Protein AF-A0A832AGX4-F1 (afdb_monomer_lite)

Secondary structure (DSSP, 8-state):
-HHHHHHHHHHHTT-EEE-TTT--EEEGGGG---SSSPPPP-HHHHHHHHHHHHHHHHHHHHHHHHHHHHHHHHHHHHHHHHHHHHH-SSSGGGT--GGGHHHH--

Radius of gyration: 31.15 Å; chains: 1; bounding box: 48×28×89 Å

Sequence (106 aa):
MKSEILKFFNLQRQIFGICPHCNDFFRLSDCNIYLKRKPVPDWLDKIGKEMERLTKLEEKLEQKKEELQERARDKGRKHAQRIIKRIDPVFAPRKLNADDAKVIFH

Foldseek 3Di:
DVVVVVVVLVVQQVDWDQDPPPRDIDGSLVVVPDDPDNDDDDPVNVVVVVVVVVVVVVVVVVVVVVVVVVVVVVVVVVVVLVVCLVPPPPANVVVHDPVCVVVVPD

pLDDT: mean 82.72, std 11.87, range [49.66, 97.88]

Structure (mmCIF, N/CA/C/O backbone):
data_AF-A0A832AGX4-F1
#
_entry.id   AF-A0A832AGX4-F1
#
loop_
_atom_site.group_PDB
_atom_site.id
_atom_site.type_symbol
_atom_site.label_atom_id
_atom_site.label_alt_id
_atom_site.label_comp_id
_atom_site.label_asym_id
_atom_site.label_entity_id
_atom_site.label_seq_id
_atom_site.pdbx_PDB_ins_code
_atom_site.Cartn_x
_atom_site.Cartn_y
_atom_site.Cartn_z
_atom_site.occupancy
_atom_site.B_iso_or_equiv
_atom_site.auth_seq_id
_atom_site.auth_comp_id
_atom_site.auth_asym_id
_atom_site.auth_atom_id
_atom_site.pdbx_PDB_model_num
ATOM 1 N N . MET A 1 1 ? 21.629 3.594 -43.882 1.00 49.66 1 MET A N 1
ATOM 2 C CA . MET A 1 1 ? 20.511 4.499 -43.520 1.00 49.66 1 MET A CA 1
ATOM 3 C C . MET A 1 1 ? 19.574 3.949 -42.438 1.00 49.66 1 MET A C 1
ATOM 5 O O . MET A 1 1 ? 19.760 4.331 -41.292 1.00 49.66 1 MET A O 1
ATOM 9 N N . LYS A 1 2 ? 18.599 3.051 -42.701 1.00 54.09 2 LYS A N 1
ATOM 10 C CA . LYS A 1 2 ? 17.678 2.560 -41.633 1.00 54.09 2 LYS A CA 1
ATOM 11 C C . LYS A 1 2 ? 18.397 1.858 -40.466 1.00 54.09 2 LYS A C 1
ATOM 13 O O . LYS A 1 2 ? 18.003 2.022 -39.317 1.00 54.09 2 LYS A O 1
ATOM 18 N N . SER A 1 3 ? 19.459 1.107 -40.755 1.00 65.00 3 SER A N 1
ATOM 19 C CA . SER A 1 3 ? 20.267 0.400 -39.751 1.00 65.00 3 SER A CA 1
ATOM 20 C C . SER A 1 3 ? 21.110 1.333 -38.874 1.00 65.00 3 SER A C 1
ATOM 22 O O . SER A 1 3 ? 21.261 1.076 -37.685 1.00 65.00 3 SER A O 1
ATOM 24 N N . GLU A 1 4 ? 21.633 2.428 -39.425 1.00 71.75 4 GLU A N 1
ATOM 25 C CA . GLU A 1 4 ? 22.449 3.407 -38.687 1.00 71.75 4 GLU A CA 1
ATOM 26 C C . GLU A 1 4 ? 21.605 4.238 -37.726 1.00 71.75 4 GLU A C 1
ATOM 28 O O . GLU A 1 4 ? 22.011 4.467 -36.592 1.00 71.75 4 GLU A O 1
ATOM 33 N N . ILE A 1 5 ? 20.390 4.603 -38.139 1.00 70.94 5 ILE A N 1
ATOM 34 C CA . ILE A 1 5 ? 19.434 5.318 -37.288 1.00 70.94 5 ILE A CA 1
ATOM 35 C C . ILE A 1 5 ? 19.050 4.460 -36.072 1.00 70.94 5 ILE A C 1
ATOM 37 O O . ILE A 1 5 ? 19.043 4.947 -34.946 1.00 70.94 5 ILE A O 1
ATOM 41 N N . LEU A 1 6 ? 18.795 3.160 -36.268 1.00 65.12 6 LEU A N 1
ATOM 42 C CA . LEU A 1 6 ? 18.509 2.239 -35.160 1.00 65.12 6 LEU A CA 1
ATOM 43 C C . LEU A 1 6 ? 19.709 2.062 -34.216 1.00 65.12 6 LEU A C 1
ATOM 45 O O . LEU A 1 6 ? 19.524 1.994 -33.002 1.00 65.12 6 LEU A O 1
ATOM 49 N N . LYS A 1 7 ? 20.937 2.026 -34.752 1.00 71.62 7 LYS A N 1
ATOM 50 C CA . LYS A 1 7 ? 22.164 1.998 -33.937 1.00 71.62 7 LYS A CA 1
ATOM 51 C C . LYS A 1 7 ? 22.317 3.270 -33.102 1.00 71.62 7 LYS A C 1
ATOM 53 O O . LYS A 1 7 ? 22.622 3.174 -31.918 1.00 71.62 7 LYS A O 1
ATOM 58 N N . PHE A 1 8 ? 22.050 4.433 -33.690 1.00 72.75 8 PHE A N 1
ATOM 59 C CA . PHE A 1 8 ? 22.105 5.722 -33.002 1.00 72.75 8 PHE A CA 1
ATOM 60 C C . PHE A 1 8 ? 21.108 5.804 -31.835 1.00 72.75 8 PHE A C 1
ATOM 62 O O . PHE A 1 8 ? 21.497 6.148 -30.722 1.00 72.75 8 PHE A O 1
ATOM 69 N N . PHE A 1 9 ? 19.852 5.393 -32.038 1.00 67.88 9 PHE A N 1
ATOM 70 C CA . PHE A 1 9 ? 18.859 5.368 -30.955 1.00 67.88 9 PHE A CA 1
ATOM 71 C C . PHE A 1 9 ? 19.193 4.352 -29.851 1.00 67.88 9 PHE A C 1
ATOM 73 O O . PHE A 1 9 ? 18.950 4.621 -28.675 1.00 67.88 9 PHE A O 1
ATOM 80 N N . ASN A 1 10 ? 19.780 3.202 -30.195 1.00 68.38 10 ASN A N 1
ATOM 81 C CA . ASN A 1 10 ? 20.249 2.243 -29.191 1.00 68.38 10 ASN A CA 1
ATOM 82 C C . ASN A 1 10 ? 21.419 2.789 -28.360 1.00 68.38 10 ASN A C 1
ATOM 84 O O . ASN A 1 10 ? 21.451 2.556 -27.156 1.00 68.38 10 ASN A O 1
ATOM 88 N N . LEU A 1 11 ? 22.333 3.550 -28.969 1.00 73.38 11 LEU A N 1
ATOM 89 C CA . LEU A 1 11 ? 23.401 4.253 -28.249 1.00 73.38 11 LEU A CA 1
ATOM 90 C C . LEU A 1 11 ? 22.830 5.309 -27.294 1.00 73.38 11 LEU A C 1
ATOM 92 O O . LEU A 1 11 ? 23.234 5.366 -26.140 1.00 73.38 11 LEU A O 1
ATOM 96 N N . GLN A 1 12 ? 21.831 6.087 -27.720 1.00 70.12 12 GLN A N 1
ATOM 97 C CA . GLN A 1 12 ? 21.186 7.091 -26.860 1.00 70.12 12 GLN A CA 1
ATOM 98 C C . GLN A 1 12 ? 20.503 6.493 -25.620 1.00 70.12 12 GLN A C 1
ATOM 100 O O . GLN A 1 12 ? 20.454 7.147 -24.581 1.00 70.12 12 GLN A O 1
ATOM 105 N N . ARG A 1 13 ? 20.017 5.245 -25.692 1.00 69.31 13 ARG A N 1
ATOM 106 C CA . ARG A 1 13 ? 19.458 4.514 -24.536 1.00 69.31 13 ARG A CA 1
ATOM 107 C C . ARG A 1 13 ? 20.508 4.102 -23.500 1.00 69.31 13 ARG A C 1
ATOM 109 O O . ARG 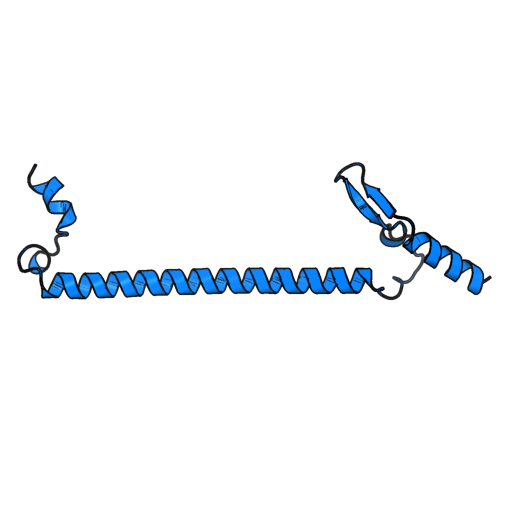A 1 13 ? 20.136 3.728 -22.392 1.00 69.31 13 ARG A O 1
ATOM 116 N N . GLN A 1 14 ? 21.791 4.138 -23.860 1.00 72.94 14 GLN A N 1
ATOM 117 C CA . GLN A 1 14 ? 22.914 3.828 -22.970 1.00 72.94 14 GLN A CA 1
ATOM 118 C C . GLN A 1 14 ? 23.535 5.082 -22.346 1.00 72.94 14 GLN A C 1
ATOM 120 O O . GLN A 1 14 ? 24.384 4.961 -21.466 1.00 72.94 14 GLN A O 1
ATOM 125 N N . ILE A 1 15 ? 23.124 6.278 -22.783 1.00 80.31 15 ILE A N 1
ATOM 126 C CA . ILE A 1 15 ? 23.618 7.532 -22.221 1.00 80.31 15 ILE A CA 1
ATOM 127 C C . ILE A 1 15 ? 22.648 7.994 -21.136 1.00 80.31 15 ILE A C 1
ATOM 129 O O . ILE A 1 15 ? 21.497 8.351 -21.408 1.00 80.31 15 ILE A O 1
ATOM 133 N N . PHE A 1 16 ? 23.151 7.993 -19.907 1.00 80.69 16 PHE A N 1
ATOM 134 C CA . PHE A 1 16 ? 22.452 8.485 -18.730 1.00 80.69 16 PHE A CA 1
ATOM 135 C C . PHE A 1 16 ? 22.906 9.912 -18.427 1.00 80.69 16 PHE A C 1
ATOM 137 O O . PHE A 1 16 ? 24.100 10.212 -18.445 1.00 80.69 16 PHE A O 1
ATOM 144 N N . GLY A 1 17 ? 21.942 10.784 -18.168 1.00 80.50 17 GLY A N 1
ATOM 145 C CA . GLY A 1 17 ? 22.153 12.125 -17.644 1.00 80.50 17 GLY A CA 1
ATOM 146 C C . GLY A 1 17 ? 21.680 12.213 -16.199 1.00 80.50 17 GLY A C 1
ATOM 147 O O . GLY A 1 17 ? 20.864 11.407 -15.751 1.00 80.50 17 GLY A O 1
ATOM 148 N N . ILE A 1 18 ? 22.189 13.212 -15.483 1.00 84.31 18 ILE A N 1
ATOM 149 C CA . ILE A 1 18 ? 21.696 13.605 -14.162 1.00 84.31 18 ILE A CA 1
ATOM 150 C C . ILE A 1 18 ? 20.965 14.931 -14.336 1.00 84.31 18 ILE A C 1
ATOM 152 O O . ILE A 1 18 ? 21.507 15.873 -14.920 1.00 84.31 18 ILE A O 1
ATOM 156 N N . CYS A 1 19 ? 19.720 15.002 -13.874 1.00 80.25 19 CYS A N 1
ATOM 157 C CA . CYS A 1 19 ? 18.955 16.241 -13.916 1.00 80.25 19 CYS A CA 1
ATOM 158 C C . CYS A 1 19 ? 19.533 17.244 -12.902 1.00 80.25 19 CYS A C 1
ATOM 160 O O . CYS A 1 19 ? 19.585 16.920 -11.719 1.00 80.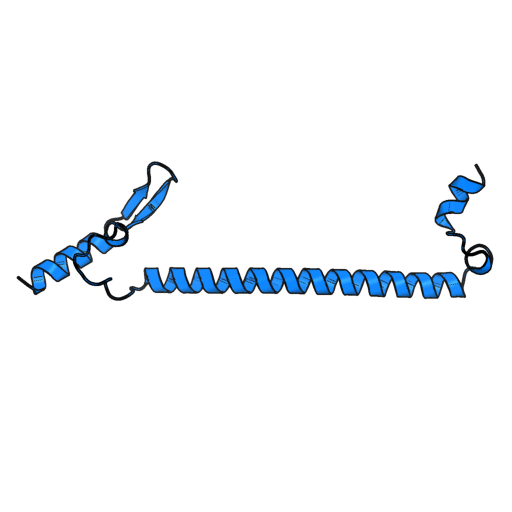25 19 CYS A O 1
ATOM 162 N N . PRO A 1 20 ? 19.900 18.477 -13.292 1.00 83.69 20 PRO A N 1
ATOM 163 C CA . PRO A 1 20 ? 20.465 19.455 -12.357 1.00 83.69 20 PRO A CA 1
ATOM 164 C C . PRO A 1 20 ? 19.451 19.991 -11.330 1.00 83.69 20 PRO A C 1
ATOM 166 O O . PRO A 1 20 ? 19.849 20.641 -10.372 1.00 83.69 20 PRO A O 1
ATOM 169 N N . HIS A 1 21 ? 18.148 19.749 -11.524 1.00 83.12 21 HIS A N 1
ATOM 170 C CA . HIS A 1 21 ? 17.090 20.228 -10.629 1.00 83.12 21 HIS A CA 1
ATOM 171 C C . HIS A 1 21 ? 16.708 19.209 -9.543 1.00 83.12 21 HIS A C 1
ATOM 173 O O . HIS A 1 21 ? 16.524 19.586 -8.392 1.00 83.12 21 HIS A O 1
ATOM 179 N N . CYS A 1 22 ? 16.560 17.927 -9.898 1.00 84.00 22 CYS A N 1
ATOM 180 C CA . CYS A 1 22 ? 16.154 16.868 -8.959 1.00 84.00 22 CYS A CA 1
ATOM 181 C C . CYS A 1 22 ? 17.244 15.828 -8.679 1.00 84.00 22 CYS A C 1
ATOM 183 O O . CYS A 1 22 ? 17.051 14.961 -7.838 1.00 84.00 22 CYS A O 1
ATOM 185 N N . ASN A 1 23 ? 18.392 15.917 -9.356 1.00 82.81 23 ASN A N 1
ATOM 186 C CA . ASN A 1 23 ? 19.508 14.981 -9.233 1.00 82.81 23 ASN A CA 1
ATOM 187 C C . ASN A 1 23 ? 19.177 13.523 -9.613 1.00 82.81 23 ASN A C 1
ATOM 189 O O . ASN A 1 23 ? 19.973 12.623 -9.347 1.00 82.81 23 ASN A O 1
ATOM 193 N N . ASP A 1 24 ? 18.039 13.304 -10.279 1.00 82.81 24 ASP A N 1
ATOM 194 C CA . ASP A 1 24 ? 17.620 11.993 -10.764 1.00 82.81 24 ASP A CA 1
ATOM 195 C C . ASP A 1 24 ? 18.344 11.599 -12.051 1.00 82.81 24 ASP A C 1
ATOM 197 O O . ASP A 1 24 ? 18.641 12.430 -12.921 1.00 82.81 24 ASP A O 1
ATOM 201 N N . PHE A 1 25 ? 18.565 10.292 -12.188 1.00 82.38 25 PHE A N 1
ATOM 202 C CA . PHE A 1 25 ? 19.055 9.688 -13.417 1.00 82.38 25 PHE A CA 1
ATOM 203 C C . PHE A 1 25 ? 17.939 9.614 -14.458 1.00 82.38 25 PHE A C 1
ATOM 205 O O . PHE A 1 25 ? 16.850 9.110 -14.187 1.00 82.38 25 PHE A O 1
ATOM 212 N N . PHE A 1 26 ? 18.236 10.044 -15.680 1.00 79.56 26 PHE A N 1
ATOM 213 C CA . PHE A 1 26 ? 17.348 9.877 -16.829 1.00 79.56 26 PHE A CA 1
ATOM 214 C C . PHE A 1 26 ? 18.145 9.413 -18.047 1.00 79.56 26 PHE A C 1
ATOM 216 O O . PHE A 1 26 ? 19.342 9.693 -18.158 1.00 79.56 26 PHE A O 1
ATOM 223 N N . ARG A 1 27 ? 17.510 8.707 -18.985 1.00 78.19 27 ARG A N 1
ATOM 224 C CA . ARG A 1 27 ? 18.150 8.389 -20.270 1.00 78.19 27 ARG A CA 1
ATOM 225 C C . ARG A 1 27 ? 17.860 9.497 -21.261 1.00 78.19 27 ARG A C 1
ATOM 227 O O . ARG A 1 27 ? 16.748 10.014 -21.313 1.00 78.19 27 ARG A O 1
ATOM 234 N N . LEU A 1 28 ? 18.808 9.794 -22.144 1.00 74.12 28 LEU A N 1
ATOM 235 C CA . LEU A 1 28 ? 18.575 10.749 -23.238 1.00 74.12 28 LEU A CA 1
ATOM 236 C C . LEU A 1 28 ? 17.393 10.355 -24.141 1.00 74.12 28 LEU A C 1
ATOM 238 O O . LEU A 1 28 ? 16.730 11.220 -24.709 1.00 74.12 28 LEU A O 1
ATOM 242 N N . SER A 1 29 ? 17.084 9.058 -24.239 1.00 68.62 29 SER A N 1
ATOM 243 C CA . SER A 1 29 ? 15.880 8.567 -24.919 1.00 68.62 29 SER A CA 1
ATOM 244 C C . SER A 1 29 ? 14.567 8.985 -24.250 1.00 68.62 29 SER A C 1
ATOM 246 O O . SER A 1 29 ? 13.542 9.051 -24.929 1.00 68.62 29 SER A O 1
ATOM 248 N N . ASP A 1 30 ? 14.585 9.263 -22.946 1.00 70.69 30 ASP A N 1
ATOM 249 C CA . ASP A 1 30 ? 13.407 9.655 -22.168 1.00 70.69 30 ASP A CA 1
ATOM 250 C C . ASP A 1 30 ? 13.033 11.130 -22.423 1.00 70.69 30 ASP A C 1
ATOM 252 O O . ASP A 1 30 ? 11.887 11.523 -22.217 1.00 70.69 30 ASP A O 1
ATOM 256 N N . CYS A 1 31 ? 13.943 11.937 -22.989 1.00 70.31 31 CYS A N 1
ATOM 257 C CA . CYS A 1 31 ? 13.703 13.333 -23.385 1.00 70.31 31 CYS A CA 1
ATOM 258 C C . CYS A 1 31 ? 12.789 13.499 -24.621 1.00 70.31 31 CYS A C 1
ATOM 260 O O . CYS A 1 31 ? 12.768 14.563 -25.235 1.00 70.31 31 CYS A O 1
ATOM 262 N N . ASN A 1 32 ? 12.033 12.463 -25.004 1.00 61.91 32 ASN A N 1
ATOM 263 C CA . ASN A 1 32 ? 11.084 12.461 -26.124 1.00 61.91 32 ASN A CA 1
ATOM 264 C C . ASN A 1 32 ? 11.672 12.911 -27.475 1.00 61.91 32 ASN A C 1
ATOM 266 O O . ASN A 1 32 ? 10.992 13.552 -28.276 1.00 61.91 32 ASN A O 1
ATOM 270 N N . ILE A 1 33 ? 12.915 12.532 -27.786 1.00 60.62 33 ILE A N 1
ATOM 271 C CA . ILE A 1 33 ? 13.491 12.765 -29.120 1.00 60.62 33 ILE A CA 1
ATOM 272 C C . ILE A 1 33 ? 12.930 11.716 -30.099 1.00 60.62 33 ILE A C 1
ATOM 274 O O . ILE A 1 33 ? 13.624 10.797 -30.531 1.00 60.62 33 ILE A O 1
ATOM 278 N N . TYR A 1 34 ? 11.640 11.801 -30.431 1.00 61.19 34 TYR A N 1
ATOM 279 C CA . TYR A 1 34 ? 11.015 10.962 -31.456 1.00 61.19 34 TYR A CA 1
ATOM 280 C C . TYR A 1 34 ? 10.022 11.757 -32.303 1.00 61.19 34 TYR A C 1
ATOM 282 O O . TYR A 1 34 ? 9.204 12.520 -31.807 1.00 61.19 34 TYR A O 1
ATOM 290 N N . LEU A 1 35 ? 10.072 11.554 -33.620 1.00 58.03 35 LEU A N 1
ATOM 291 C CA . LEU A 1 35 ? 9.322 12.383 -34.566 1.00 58.03 35 LEU A CA 1
ATOM 292 C C . LEU A 1 35 ? 7.834 12.013 -34.681 1.00 58.03 35 LEU A C 1
ATOM 294 O O . LEU A 1 35 ? 7.039 12.872 -35.043 1.00 58.03 35 LEU A O 1
ATOM 298 N N . LYS A 1 36 ? 7.441 10.744 -34.461 1.00 62.19 36 LYS A N 1
ATOM 299 C CA . LYS A 1 36 ? 6.059 10.282 -34.752 1.00 62.19 36 LYS A CA 1
ATOM 300 C C . LYS A 1 36 ? 5.512 9.141 -33.886 1.00 62.19 36 LYS A C 1
ATOM 302 O O . LYS A 1 36 ? 4.301 9.047 -33.726 1.00 62.19 36 LYS A O 1
ATOM 307 N N . ARG A 1 37 ? 6.348 8.232 -33.369 1.00 64.50 37 ARG A N 1
ATOM 308 C CA . ARG A 1 37 ? 5.899 7.088 -32.552 1.00 64.50 37 ARG A CA 1
ATOM 309 C C . ARG A 1 37 ? 6.838 6.869 -31.377 1.00 64.50 37 ARG A C 1
ATOM 311 O O . ARG A 1 37 ? 8.052 6.884 -31.567 1.00 64.50 37 ARG A O 1
ATOM 318 N N . LYS A 1 38 ? 6.258 6.617 -30.200 1.00 66.88 38 LYS A N 1
ATOM 319 C CA . LYS A 1 38 ? 7.013 6.194 -29.021 1.00 66.88 38 LYS A CA 1
ATOM 320 C C . LYS A 1 38 ? 7.694 4.852 -29.336 1.00 66.88 38 LYS A C 1
ATOM 322 O O . LYS A 1 38 ? 7.033 3.967 -29.892 1.00 66.88 38 LYS A O 1
ATOM 327 N N . PRO A 1 39 ? 8.995 4.699 -29.053 1.00 70.00 39 PRO A N 1
ATOM 328 C CA . PRO A 1 39 ? 9.700 3.454 -29.319 1.00 70.00 39 PRO A CA 1
ATOM 329 C C . PRO A 1 39 ? 9.157 2.313 -28.445 1.00 70.00 39 PRO A C 1
ATOM 331 O O . PRO A 1 39 ? 8.507 2.541 -27.425 1.00 70.00 39 PRO A O 1
ATOM 334 N N . VAL A 1 40 ? 9.408 1.072 -28.872 1.00 75.06 40 VAL A N 1
ATOM 335 C CA . VAL A 1 40 ? 8.950 -0.134 -28.164 1.00 75.06 40 VAL A CA 1
ATOM 336 C C . VAL A 1 40 ? 9.512 -0.133 -26.734 1.00 75.06 40 VAL A C 1
ATOM 338 O O . VAL A 1 40 ? 10.709 0.156 -26.582 1.00 75.06 40 VAL A O 1
ATOM 341 N N . PRO A 1 41 ? 8.678 -0.441 -25.716 1.00 74.25 41 PRO A N 1
ATOM 342 C CA . PRO A 1 41 ? 9.101 -0.445 -24.323 1.00 74.25 41 PRO A CA 1
ATOM 343 C C . PRO A 1 41 ? 10.241 -1.434 -24.108 1.00 74.25 41 PRO A C 1
ATOM 345 O O . PRO A 1 41 ? 10.163 -2.593 -24.537 1.00 74.25 41 PRO A O 1
ATOM 348 N N . ASP A 1 42 ? 11.293 -0.966 -23.453 1.00 80.44 42 ASP A N 1
ATOM 349 C CA . ASP A 1 42 ? 12.475 -1.765 -23.164 1.00 80.44 42 ASP A CA 1
ATOM 350 C C . ASP A 1 42 ? 12.457 -2.356 -21.748 1.00 80.44 42 ASP A C 1
ATOM 352 O O . ASP A 1 42 ? 11.437 -2.365 -21.057 1.00 80.44 42 ASP A O 1
ATOM 356 N N . TRP A 1 43 ? 13.574 -2.963 -21.351 1.00 83.06 43 TRP A N 1
ATOM 357 C CA . TRP A 1 43 ? 13.702 -3.627 -20.059 1.00 83.06 43 TRP A CA 1
ATOM 358 C C . TRP A 1 43 ? 13.537 -2.652 -18.883 1.00 83.06 43 TRP A C 1
ATOM 360 O O . TRP A 1 43 ? 12.915 -3.033 -17.894 1.00 83.06 43 TRP A O 1
ATOM 370 N N . LEU A 1 44 ? 14.007 -1.404 -18.995 1.00 81.19 44 LEU A N 1
ATOM 371 C CA . LEU A 1 44 ? 13.892 -0.418 -17.918 1.00 81.19 44 LEU A CA 1
ATOM 372 C C . LEU A 1 44 ? 12.450 0.075 -17.797 1.00 81.19 44 LEU A C 1
ATOM 374 O O . LEU A 1 44 ? 11.931 0.182 -16.689 1.00 81.19 44 LEU A O 1
ATOM 378 N N . ASP A 1 45 ? 11.766 0.266 -18.928 1.00 82.81 45 ASP A N 1
ATOM 379 C CA . ASP A 1 45 ? 10.340 0.613 -18.934 1.00 82.81 45 ASP A CA 1
ATOM 380 C C . ASP A 1 45 ? 9.485 -0.481 -18.272 1.00 82.81 45 ASP A C 1
ATOM 382 O O . ASP A 1 45 ? 8.490 -0.195 -17.604 1.00 82.81 45 ASP A O 1
ATOM 386 N N . LYS A 1 46 ? 9.858 -1.755 -18.461 1.00 87.56 46 LYS A N 1
ATOM 387 C CA . LYS A 1 46 ? 9.191 -2.890 -17.806 1.00 87.56 46 LYS A CA 1
ATOM 388 C C . LYS A 1 46 ? 9.438 -2.896 -16.300 1.00 87.56 46 LYS A C 1
ATOM 390 O O . LYS A 1 46 ? 8.487 -3.106 -15.555 1.00 87.56 46 LYS A O 1
ATOM 395 N N . ILE A 1 47 ? 10.672 -2.636 -15.866 1.00 88.62 47 ILE A N 1
ATOM 396 C CA . ILE A 1 47 ? 11.008 -2.528 -14.439 1.00 88.62 47 ILE A CA 1
ATOM 397 C C . ILE A 1 47 ? 10.229 -1.379 -13.798 1.00 88.62 47 ILE A C 1
ATOM 399 O O . ILE A 1 47 ? 9.593 -1.592 -12.773 1.00 88.62 47 ILE A O 1
ATOM 403 N N . GLY A 1 48 ? 10.200 -0.200 -14.427 1.00 88.00 48 GLY A N 1
ATOM 404 C CA . GLY A 1 48 ? 9.458 0.953 -13.911 1.00 88.00 48 GLY A CA 1
ATOM 405 C C . GLY A 1 48 ? 7.964 0.666 -13.746 1.00 88.00 48 GLY A C 1
ATOM 406 O O . GLY A 1 48 ? 7.381 0.986 -12.713 1.00 88.00 48 GLY A O 1
ATOM 407 N N . LYS A 1 49 ? 7.348 -0.023 -14.716 1.00 89.69 49 LYS A N 1
ATOM 408 C CA . LYS A 1 49 ? 5.945 -0.459 -14.608 1.00 89.69 49 LYS A CA 1
ATOM 409 C C . LYS A 1 49 ? 5.715 -1.462 -13.484 1.00 89.69 49 LYS A C 1
ATOM 411 O O . LYS A 1 49 ? 4.687 -1.387 -12.813 1.00 89.69 49 LYS A O 1
ATOM 416 N N . GLU A 1 50 ? 6.627 -2.412 -13.299 1.00 92.88 50 GLU A N 1
ATOM 417 C CA . GLU A 1 50 ? 6.487 -3.396 -12.227 1.00 92.88 50 GLU A CA 1
ATOM 418 C C . GLU A 1 50 ? 6.695 -2.745 -10.855 1.00 92.88 50 GLU A C 1
ATOM 420 O O . GLU A 1 50 ? 5.930 -3.029 -9.940 1.00 92.88 50 GLU A O 1
ATOM 425 N N . MET A 1 51 ? 7.633 -1.802 -10.726 1.00 92.62 51 MET A N 1
ATOM 426 C CA . MET A 1 51 ? 7.788 -0.987 -9.517 1.00 92.62 51 MET A CA 1
ATOM 427 C C . MET A 1 51 ? 6.508 -0.211 -9.203 1.00 92.62 51 MET A C 1
ATOM 429 O O . MET A 1 51 ? 5.995 -0.319 -8.096 1.00 92.62 51 MET A O 1
ATOM 433 N N . GLU A 1 52 ? 5.930 0.493 -10.182 1.00 93.81 52 GLU A N 1
ATOM 434 C CA . GLU A 1 52 ? 4.677 1.235 -9.985 1.00 93.81 52 GLU A CA 1
ATOM 435 C C . GLU A 1 52 ? 3.523 0.310 -9.561 1.00 93.81 52 GLU A C 1
ATOM 437 O O . GLU A 1 52 ? 2.692 0.653 -8.713 1.00 93.81 52 GLU A O 1
ATOM 442 N N . ARG A 1 53 ? 3.471 -0.896 -10.135 1.00 95.94 53 ARG A N 1
ATOM 443 C CA . ARG A 1 53 ? 2.500 -1.922 -9.749 1.00 95.94 53 ARG A CA 1
ATOM 444 C C . ARG A 1 53 ? 2.714 -2.384 -8.309 1.00 95.94 53 ARG A C 1
ATOM 446 O O . ARG A 1 53 ? 1.723 -2.526 -7.591 1.00 95.94 53 ARG A O 1
ATOM 453 N N . LEU A 1 54 ? 3.957 -2.633 -7.902 1.00 96.56 54 LEU A N 1
ATOM 454 C CA . LEU A 1 54 ? 4.299 -3.044 -6.541 1.00 96.56 54 LEU A CA 1
ATOM 455 C C . LEU A 1 54 ? 3.932 -1.957 -5.533 1.00 96.56 54 LEU A C 1
ATOM 457 O O . LEU A 1 54 ? 3.207 -2.260 -4.591 1.00 96.56 54 LEU A O 1
ATOM 461 N N . THR A 1 55 ? 4.282 -0.696 -5.792 1.00 96.50 55 THR A N 1
ATOM 462 C CA . THR A 1 55 ? 3.911 0.437 -4.928 1.00 96.50 55 THR A CA 1
ATOM 463 C C . THR A 1 55 ? 2.396 0.517 -4.727 1.00 96.50 55 THR A C 1
ATOM 465 O O . THR A 1 55 ? 1.912 0.590 -3.601 1.00 96.50 55 THR A O 1
ATOM 468 N N . LYS A 1 56 ? 1.608 0.382 -5.802 1.00 96.25 56 LYS A N 1
ATOM 469 C CA . LYS A 1 56 ? 0.134 0.362 -5.712 1.00 96.25 56 LYS A CA 1
ATOM 470 C C . LYS A 1 56 ? -0.413 -0.822 -4.911 1.00 96.25 56 LYS A C 1
ATOM 472 O O . LYS A 1 56 ? -1.509 -0.738 -4.353 1.00 96.25 56 LYS A O 1
ATOM 477 N N . LEU A 1 57 ? 0.275 -1.962 -4.918 1.00 96.75 57 LEU A N 1
ATOM 478 C CA . LEU A 1 57 ? -0.112 -3.126 -4.119 1.00 96.75 57 LEU A CA 1
ATOM 479 C C . LEU A 1 57 ? 0.252 -2.930 -2.645 1.00 96.75 57 LEU A C 1
ATOM 481 O O . LEU A 1 57 ? -0.563 -3.269 -1.789 1.00 96.75 57 LEU A O 1
ATOM 485 N N . GLU A 1 58 ? 1.418 -2.355 -2.362 1.00 97.31 58 GLU A N 1
ATOM 486 C CA . GLU A 1 58 ? 1.865 -2.003 -1.011 1.00 97.31 58 GLU A CA 1
ATOM 487 C C . GLU A 1 58 ? 0.915 -0.999 -0.354 1.00 97.31 58 GLU A C 1
ATOM 489 O O . GLU A 1 58 ? 0.427 -1.261 0.744 1.00 97.31 58 GLU A O 1
ATOM 494 N N . GLU A 1 59 ? 0.541 0.075 -1.055 1.00 96.94 59 GLU A N 1
ATOM 495 C CA . GLU A 1 59 ? -0.434 1.062 -0.564 1.00 96.94 59 GLU A CA 1
ATOM 496 C C . GLU A 1 59 ? -1.774 0.409 -0.192 1.00 96.94 59 GLU A C 1
ATOM 498 O O . GLU A 1 59 ? -2.336 0.660 0.875 1.00 96.94 59 GLU A O 1
ATOM 503 N N . LYS A 1 60 ? -2.281 -0.493 -1.043 1.00 97.12 60 LYS A N 1
ATOM 504 C CA . LYS A 1 60 ? -3.528 -1.229 -0.774 1.00 97.12 60 LYS A CA 1
ATOM 505 C C . LYS A 1 60 ? -3.408 -2.180 0.413 1.00 97.12 60 LYS A C 1
ATOM 507 O O . LYS A 1 60 ? -4.396 -2.410 1.113 1.00 97.12 60 LYS A O 1
ATOM 512 N N . LEU A 1 61 ? -2.245 -2.800 0.600 1.00 97.56 61 LEU A N 1
ATOM 513 C CA . LEU A 1 61 ? -1.997 -3.679 1.739 1.00 97.56 61 LEU A CA 1
ATOM 514 C C . LEU A 1 61 ? -1.936 -2.883 3.039 1.00 97.56 61 LEU A C 1
ATOM 516 O O . LEU A 1 61 ? -2.539 -3.317 4.021 1.00 97.56 61 LEU A O 1
ATOM 520 N N . GLU A 1 62 ? -1.282 -1.723 3.034 1.00 97.44 62 GLU A N 1
ATOM 521 C CA . GLU A 1 62 ? -1.196 -0.874 4.222 1.00 97.44 62 GLU A CA 1
ATOM 522 C C . GLU A 1 62 ? -2.579 -0.352 4.626 1.00 97.44 62 GLU A C 1
ATOM 524 O O . GLU A 1 62 ? -2.973 -0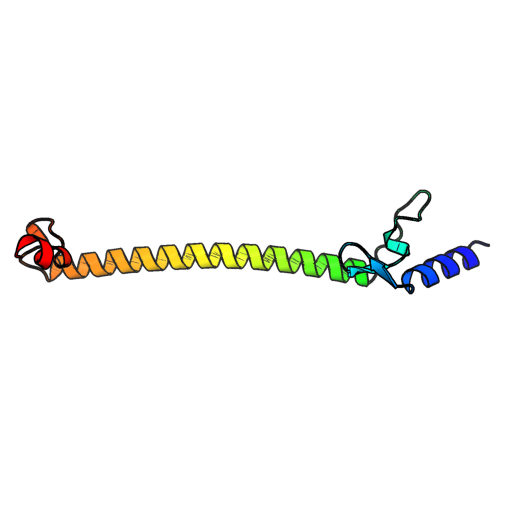.522 5.778 1.00 97.44 62 GLU A O 1
ATOM 529 N N . GLN A 1 63 ? -3.392 0.112 3.671 1.00 97.25 63 GLN A N 1
ATOM 530 C CA . GLN A 1 63 ? -4.787 0.502 3.936 1.00 97.25 63 GLN A CA 1
ATOM 531 C C . GLN A 1 63 ? -5.595 -0.634 4.584 1.00 97.25 63 GLN A C 1
ATOM 533 O O . GLN A 1 63 ? -6.259 -0.452 5.605 1.00 97.25 63 GLN A O 1
ATOM 538 N N . LYS A 1 64 ? -5.505 -1.855 4.039 1.00 97.19 64 LYS A N 1
ATOM 539 C CA . LYS A 1 64 ? -6.195 -3.020 4.620 1.00 97.19 64 LYS A CA 1
ATOM 540 C C . LYS A 1 64 ? -5.686 -3.365 6.016 1.00 97.19 64 LYS A C 1
ATOM 542 O O . LYS A 1 64 ? -6.467 -3.801 6.865 1.00 97.19 64 LYS A O 1
ATOM 547 N N . LYS A 1 65 ? -4.384 -3.226 6.252 1.00 97.88 65 LYS A N 1
ATOM 548 C CA . LYS A 1 65 ? -3.766 -3.473 7.555 1.00 97.88 65 LYS A CA 1
ATOM 549 C C . LYS A 1 65 ? -4.267 -2.469 8.589 1.00 97.88 65 LYS A C 1
ATOM 551 O O . LYS A 1 65 ? -4.639 -2.898 9.682 1.00 97.88 65 LYS A O 1
ATOM 556 N N . GLU A 1 66 ? -4.345 -1.188 8.246 1.00 97.62 66 GLU A N 1
ATOM 557 C CA . GLU A 1 66 ? -4.906 -0.146 9.113 1.00 97.62 66 GLU A CA 1
ATOM 558 C C . GLU A 1 66 ? -6.365 -0.443 9.479 1.00 97.62 66 GLU A C 1
ATOM 560 O O . GLU A 1 66 ? -6.703 -0.500 10.667 1.00 97.62 66 GLU A O 1
ATOM 565 N N . GLU A 1 67 ? -7.208 -0.764 8.491 1.00 97.50 67 GLU A N 1
ATOM 566 C CA . GLU A 1 67 ? -8.607 -1.142 8.735 1.00 97.50 67 GLU A CA 1
ATOM 567 C C . GLU A 1 67 ? -8.730 -2.350 9.678 1.00 97.50 67 GLU A C 1
ATOM 569 O O . GLU A 1 67 ? -9.570 -2.381 10.584 1.00 97.50 67 GLU A O 1
ATOM 574 N N . LEU A 1 68 ? -7.904 -3.381 9.471 1.00 97.44 68 LEU A N 1
ATOM 575 C CA . LEU A 1 68 ? -7.911 -4.580 10.309 1.00 97.44 68 LEU A CA 1
ATOM 576 C C . LEU A 1 68 ? -7.459 -4.274 11.738 1.00 97.44 68 LEU A C 1
ATOM 578 O O . LEU A 1 68 ? -8.069 -4.780 12.686 1.00 97.44 68 LEU A O 1
ATOM 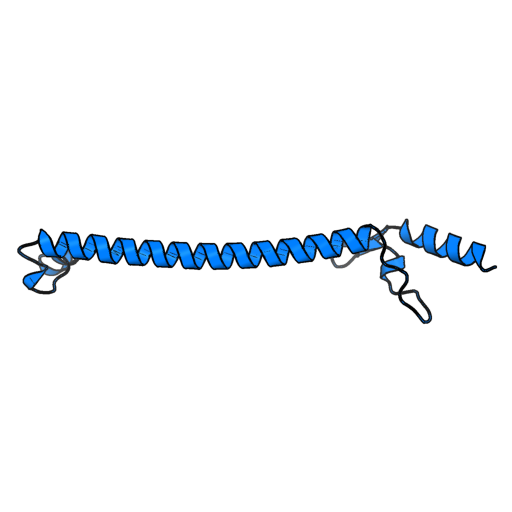582 N N . GLN A 1 69 ? -6.433 -3.440 11.906 1.00 97.56 69 GLN A N 1
ATOM 583 C CA . GLN A 1 69 ? -5.965 -3.012 13.221 1.00 97.56 69 GLN A CA 1
ATOM 584 C C . GLN A 1 69 ? -7.036 -2.219 13.966 1.00 97.56 69 GLN A C 1
ATOM 586 O O . GLN A 1 69 ? -7.274 -2.478 15.148 1.00 97.56 69 GLN A O 1
ATOM 591 N N . GLU A 1 70 ? -7.723 -1.295 13.298 1.00 97.31 70 GLU A N 1
ATOM 592 C CA . GLU A 1 70 ? -8.800 -0.525 13.916 1.00 97.31 70 GLU A CA 1
ATOM 593 C C . GLU A 1 70 ? -9.966 -1.425 14.342 1.00 97.31 70 GLU A C 1
ATOM 595 O O . GLU A 1 70 ? -10.419 -1.360 15.492 1.00 97.31 70 GLU A O 1
ATOM 600 N N . ARG A 1 71 ? -10.388 -2.350 13.471 1.00 96.94 71 ARG A N 1
ATOM 601 C CA . ARG A 1 71 ? -11.422 -3.345 13.806 1.00 96.94 71 ARG A CA 1
ATOM 602 C C . ARG A 1 71 ? -11.009 -4.224 14.984 1.00 96.94 71 ARG A C 1
ATOM 604 O O . ARG A 1 71 ? -11.846 -4.536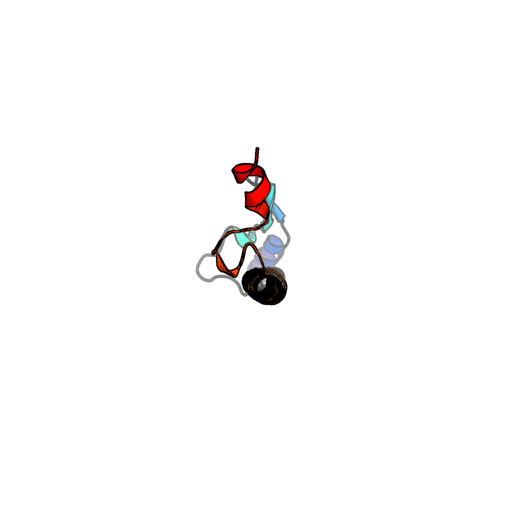 15.832 1.00 96.94 71 ARG A O 1
ATOM 611 N N . ALA A 1 72 ? -9.745 -4.638 15.056 1.00 96.94 72 ALA A N 1
ATOM 612 C CA . ALA A 1 72 ? -9.228 -5.425 16.172 1.00 96.94 72 ALA A CA 1
ATOM 613 C C . ALA A 1 72 ? -9.227 -4.621 17.482 1.00 96.94 72 ALA A C 1
ATOM 615 O O . ALA A 1 72 ? -9.689 -5.131 18.506 1.00 96.94 72 ALA A O 1
ATOM 616 N N . ARG A 1 73 ? -8.796 -3.351 17.447 1.00 97.00 73 ARG A N 1
ATOM 617 C CA . ARG A 1 73 ? -8.837 -2.442 18.606 1.00 97.00 73 ARG A CA 1
ATOM 618 C C . ARG A 1 73 ? -10.263 -2.242 19.108 1.00 97.00 73 ARG A C 1
ATOM 620 O O . ARG A 1 73 ? -10.504 -2.361 20.306 1.00 97.00 73 ARG A O 1
ATOM 627 N N . ASP A 1 74 ? -11.218 -1.984 18.216 1.00 96.81 74 ASP A N 1
ATOM 628 C CA . ASP A 1 74 ? -12.623 -1.806 18.595 1.00 96.81 74 ASP A CA 1
ATOM 629 C C . ASP A 1 74 ? -13.229 -3.082 19.198 1.00 96.81 74 ASP A C 1
ATOM 631 O O . ASP A 1 74 ? -13.859 -3.040 20.260 1.00 96.81 74 ASP A O 1
ATOM 635 N N . LYS A 1 75 ? -12.965 -4.245 18.587 1.00 96.50 75 LYS A N 1
ATOM 636 C CA . LYS A 1 75 ? -13.362 -5.545 19.151 1.00 96.50 75 LYS A CA 1
ATOM 637 C C . LYS A 1 75 ? -12.767 -5.763 20.543 1.00 96.50 75 LYS A C 1
ATOM 639 O O . LYS A 1 75 ? -13.498 -6.180 21.442 1.00 96.50 75 LYS A O 1
ATOM 644 N N . GLY A 1 76 ? -11.485 -5.444 20.728 1.00 96.25 76 GLY A N 1
ATOM 645 C CA . GLY A 1 76 ? -10.795 -5.516 22.016 1.00 96.25 76 GLY A CA 1
ATOM 646 C C . GLY A 1 76 ? -11.442 -4.618 23.069 1.00 96.25 76 GLY A C 1
ATOM 647 O O . GLY A 1 76 ? -11.812 -5.102 24.138 1.00 96.25 76 GLY A O 1
ATOM 648 N N . ARG A 1 77 ? -11.695 -3.344 22.740 1.00 93.38 77 ARG A N 1
ATOM 649 C CA . ARG A 1 77 ? -12.385 -2.391 23.629 1.00 93.38 77 ARG A CA 1
ATOM 650 C C . ARG A 1 77 ? -13.773 -2.884 24.031 1.00 93.38 77 ARG A C 1
ATOM 652 O O . ARG A 1 77 ? -14.093 -2.924 25.217 1.00 93.38 77 ARG A O 1
ATOM 659 N N . LYS A 1 78 ? -14.582 -3.333 23.068 1.00 93.69 78 LYS A N 1
ATOM 660 C CA . LYS A 1 78 ? -15.926 -3.883 23.328 1.00 93.69 78 LYS A CA 1
ATOM 661 C C . LYS A 1 78 ? -15.893 -5.151 24.175 1.00 93.69 78 LYS A C 1
ATOM 663 O O . LYS A 1 78 ? -16.853 -5.430 24.895 1.00 93.69 78 LYS A O 1
ATOM 668 N N . HIS A 1 79 ? -14.852 -5.968 24.046 1.00 94.94 79 HIS A N 1
ATOM 669 C CA . HIS A 1 79 ? -14.679 -7.161 24.869 1.00 94.94 79 HIS A CA 1
ATOM 670 C C . HIS A 1 79 ? -14.289 -6.790 26.305 1.00 94.94 79 HIS A C 1
ATOM 672 O O . HIS A 1 79 ? -14.960 -7.228 27.237 1.00 94.94 79 HIS A O 1
ATOM 678 N N . ALA A 1 80 ? -13.305 -5.904 26.475 1.00 90.62 80 ALA A N 1
ATOM 679 C CA . ALA A 1 80 ? -12.893 -5.390 27.780 1.00 90.62 80 ALA A CA 1
ATOM 680 C C . ALA A 1 80 ? -14.062 -4.725 28.524 1.00 90.62 80 ALA A C 1
ATOM 682 O O . ALA A 1 80 ? -14.344 -5.077 29.665 1.00 90.62 80 ALA A O 1
ATOM 683 N N . GLN A 1 81 ? -14.829 -3.861 27.853 1.00 87.88 81 GLN A N 1
ATOM 684 C CA . GLN A 1 81 ? -16.022 -3.235 28.437 1.00 87.88 81 GLN A CA 1
ATOM 685 C C . GLN A 1 81 ? -17.076 -4.256 28.883 1.00 87.88 81 GLN A C 1
ATOM 687 O O . GLN A 1 81 ? -17.717 -4.066 29.914 1.00 87.88 81 GLN A O 1
ATOM 692 N N . ARG A 1 82 ? -17.277 -5.341 28.123 1.00 89.44 82 ARG A N 1
ATOM 693 C CA . ARG A 1 82 ? -18.206 -6.417 28.509 1.00 89.44 82 ARG A CA 1
ATOM 694 C C . ARG A 1 82 ? -17.734 -7.156 29.757 1.00 89.44 82 ARG A C 1
ATOM 696 O O . ARG A 1 82 ? -18.564 -7.476 30.602 1.00 89.44 82 ARG A O 1
ATOM 703 N N . ILE A 1 83 ? -16.430 -7.405 29.872 1.00 89.75 83 ILE A N 1
ATOM 704 C CA . ILE A 1 83 ? -15.840 -8.013 31.068 1.00 89.75 83 ILE A CA 1
ATOM 705 C C . ILE A 1 83 ? -16.016 -7.078 32.264 1.00 89.75 83 ILE A C 1
ATOM 707 O O . ILE A 1 83 ? -16.584 -7.510 33.260 1.00 89.75 83 ILE A O 1
ATOM 711 N N . ILE A 1 84 ? -15.629 -5.803 32.136 1.00 86.69 84 ILE A N 1
ATOM 712 C CA . ILE A 1 84 ? -15.756 -4.792 33.199 1.00 86.69 84 ILE A CA 1
ATOM 713 C C . ILE A 1 84 ? -17.201 -4.720 33.694 1.00 86.69 84 ILE A C 1
ATOM 715 O O . ILE A 1 84 ? -17.442 -4.888 34.881 1.00 86.69 84 ILE A O 1
ATOM 719 N N . LYS A 1 85 ? -18.184 -4.601 32.791 1.00 85.50 85 LYS A N 1
ATOM 720 C CA . LYS A 1 85 ? -19.610 -4.575 33.163 1.00 85.50 85 LYS A CA 1
ATOM 721 C C . LYS A 1 85 ? -20.087 -5.811 33.926 1.00 85.50 85 LYS A C 1
ATOM 723 O O . LYS A 1 85 ? -21.061 -5.713 34.662 1.00 85.50 85 LYS A O 1
ATOM 728 N N . ARG A 1 86 ? -19.469 -6.976 33.707 1.00 86.75 86 ARG A N 1
ATOM 729 C CA . ARG A 1 86 ? -19.826 -8.216 34.409 1.00 86.75 86 ARG A CA 1
ATOM 730 C C . ARG A 1 86 ? -19.220 -8.268 35.811 1.00 86.75 86 ARG A C 1
ATOM 732 O O . ARG A 1 86 ? -19.844 -8.846 36.693 1.00 86.75 86 ARG A O 1
ATOM 739 N N . ILE A 1 87 ? -18.011 -7.739 35.989 1.00 88.62 87 ILE A N 1
ATOM 740 C CA . ILE A 1 87 ? -17.257 -7.864 37.245 1.00 88.62 87 ILE A CA 1
ATOM 741 C C . ILE A 1 87 ? -17.411 -6.658 38.171 1.00 88.62 87 ILE A C 1
ATOM 743 O O . ILE A 1 87 ? -17.181 -6.813 39.362 1.00 88.62 87 ILE A O 1
ATOM 747 N N . ASP A 1 88 ? -17.761 -5.483 37.644 1.00 86.44 88 ASP A N 1
ATOM 748 C CA . ASP A 1 88 ? -17.837 -4.231 38.395 1.00 86.44 88 ASP A CA 1
ATOM 749 C C . ASP A 1 88 ? -19.233 -4.023 39.008 1.00 86.44 88 ASP A C 1
ATOM 751 O O . ASP A 1 88 ? -20.193 -3.747 38.279 1.00 86.44 88 ASP A O 1
ATOM 755 N N . PRO A 1 89 ? -19.369 -4.113 40.343 1.00 87.38 89 PRO A N 1
ATOM 756 C CA . PRO A 1 89 ? -20.643 -3.915 41.016 1.00 87.38 89 PRO A CA 1
ATOM 757 C C . PRO A 1 89 ? -20.933 -2.439 41.332 1.00 87.38 89 PRO A C 1
ATOM 759 O O . PRO A 1 89 ? -22.044 -2.126 41.760 1.00 87.38 89 PRO A O 1
ATOM 762 N N . VAL A 1 90 ? -19.963 -1.530 41.164 1.00 87.00 90 VAL A N 1
ATOM 763 C CA . VAL A 1 90 ? -20.038 -0.150 41.669 1.00 87.00 90 VAL A CA 1
ATOM 764 C C . VAL A 1 90 ? -20.260 0.857 40.544 1.00 87.00 90 VAL A C 1
ATOM 766 O O . VAL A 1 90 ? -21.249 1.599 40.582 1.00 87.00 90 VAL A O 1
ATOM 769 N N . PHE A 1 91 ? -19.372 0.909 39.548 1.00 87.62 91 PHE A N 1
ATOM 770 C CA . PHE A 1 91 ? -19.375 1.991 38.553 1.00 87.62 91 PHE A CA 1
ATOM 771 C C . PHE A 1 91 ? -20.246 1.653 37.338 1.00 87.62 91 PHE A C 1
ATOM 773 O O . PHE A 1 91 ? -21.076 2.469 36.921 1.00 87.62 91 PHE A O 1
ATOM 780 N N . ALA A 1 92 ? -20.147 0.428 36.823 1.00 85.31 92 ALA A N 1
ATOM 781 C CA . ALA A 1 92 ? -20.880 -0.037 35.650 1.00 85.31 92 ALA A CA 1
ATOM 782 C C . ALA A 1 92 ? -22.417 0.098 35.762 1.00 85.31 92 ALA A C 1
ATOM 784 O O . ALA A 1 92 ? -23.017 0.604 34.805 1.00 85.31 92 ALA A O 1
ATOM 785 N N . PRO A 1 93 ? -23.086 -0.251 36.887 1.00 88.12 93 PRO A N 1
ATOM 786 C CA . PRO A 1 93 ? -24.533 -0.041 37.042 1.00 88.12 93 PRO A CA 1
ATOM 787 C C . PRO A 1 93 ? -24.935 1.438 37.023 1.00 88.12 93 PRO A C 1
ATOM 789 O O . PRO A 1 93 ? -26.033 1.786 36.590 1.00 88.12 93 PRO A O 1
ATOM 792 N N . ARG A 1 94 ? -24.030 2.317 37.463 1.00 87.62 94 ARG A N 1
ATOM 793 C CA . ARG A 1 94 ? -24.233 3.770 37.536 1.00 87.62 94 ARG A CA 1
ATOM 794 C C . ARG A 1 94 ? -23.828 4.494 36.253 1.00 87.62 94 ARG A C 1
ATOM 796 O O . ARG A 1 94 ? -23.932 5.714 36.197 1.00 87.62 94 ARG A O 1
ATOM 803 N N . LYS A 1 95 ? -23.396 3.755 35.222 1.00 84.88 95 LYS A N 1
ATOM 804 C CA . LYS A 1 95 ? -22.854 4.297 33.964 1.00 84.88 95 LYS A CA 1
ATOM 805 C C . LYS A 1 95 ? -21.648 5.222 34.189 1.00 84.88 95 LYS A C 1
ATOM 807 O O . LYS A 1 95 ? -21.452 6.163 33.426 1.00 84.88 95 LYS A O 1
ATOM 812 N N . LEU A 1 96 ? -20.856 4.945 35.223 1.00 83.44 96 LEU A N 1
ATOM 813 C CA . LEU A 1 96 ? -19.620 5.660 35.531 1.00 83.44 96 LEU A CA 1
ATOM 814 C C . LEU A 1 96 ? -18.416 4.872 35.008 1.00 83.44 96 LEU A C 1
ATOM 816 O O . LEU A 1 96 ? -18.455 3.640 34.964 1.00 83.44 96 LEU A O 1
ATOM 820 N N . ASN A 1 97 ? -17.351 5.574 34.622 1.00 81.44 97 ASN A N 1
ATOM 821 C C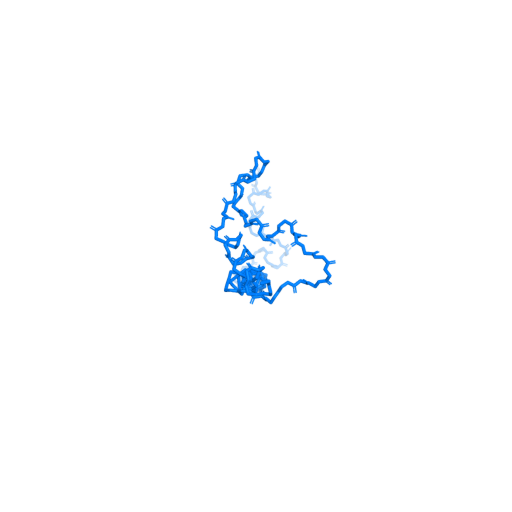A . ASN A 1 97 ? -16.060 4.947 34.364 1.00 81.44 97 ASN A CA 1
ATOM 822 C C . ASN A 1 97 ? -15.257 4.897 35.671 1.00 81.44 97 ASN A C 1
ATOM 824 O O . ASN A 1 97 ? -15.164 5.894 36.384 1.00 81.44 97 ASN A O 1
ATOM 828 N N . ALA A 1 98 ? -14.681 3.739 35.987 1.00 81.31 98 ALA A N 1
ATOM 829 C CA . ALA A 1 98 ? -13.882 3.559 37.195 1.00 81.31 98 ALA A CA 1
ATOM 830 C C . ALA A 1 98 ? -12.614 4.432 37.185 1.00 81.31 98 ALA A C 1
ATOM 832 O O . ALA A 1 98 ? -12.197 4.910 38.237 1.00 81.31 98 ALA A O 1
ATOM 833 N N . ASP A 1 99 ? -12.050 4.707 36.004 1.00 81.75 99 ASP A N 1
ATOM 834 C CA . ASP A 1 99 ? -10.879 5.585 35.862 1.00 81.75 99 ASP A CA 1
ATOM 835 C C . ASP A 1 99 ? -11.184 7.040 36.273 1.00 81.75 99 ASP A C 1
ATOM 837 O O . ASP A 1 99 ? -10.296 7.759 36.734 1.00 81.75 99 ASP A O 1
ATOM 841 N N . ASP A 1 100 ? -12.454 7.458 36.195 1.00 81.81 100 ASP A N 1
ATOM 842 C CA . ASP A 1 100 ? -12.896 8.802 36.584 1.00 81.81 100 ASP A CA 1
ATOM 843 C C . ASP A 1 100 ? -13.064 8.941 38.106 1.00 81.81 100 ASP A C 1
ATOM 845 O O . ASP A 1 100 ? -13.189 10.055 38.618 1.00 81.81 100 ASP A O 1
ATOM 849 N N . ALA A 1 101 ? -13.032 7.837 38.864 1.00 81.00 101 ALA A N 1
ATOM 850 C CA . ALA A 1 101 ? -13.219 7.860 40.315 1.00 81.00 101 ALA A CA 1
ATOM 851 C C . ALA A 1 101 ? -12.198 8.774 41.010 1.00 81.00 101 ALA A C 1
ATOM 853 O O . ALA A 1 101 ? -12.543 9.481 41.955 1.00 81.00 101 ALA A O 1
ATOM 854 N N . LYS A 1 102 ? -10.961 8.829 40.501 1.00 81.06 102 LYS A N 1
ATOM 855 C CA . LYS A 1 102 ? -9.926 9.723 41.035 1.00 81.06 102 LYS A CA 1
ATOM 856 C C . LYS A 1 102 ? -10.299 11.201 40.895 1.00 81.06 102 LYS A C 1
ATOM 858 O O . LYS A 1 102 ? -9.901 11.982 41.741 1.00 81.06 102 LYS A O 1
ATOM 863 N N . VAL A 1 103 ? -11.034 11.582 39.851 1.00 79.75 103 VAL A N 1
ATOM 864 C CA . VAL A 1 103 ? -11.468 12.971 39.619 1.00 79.75 103 VAL A CA 1
ATOM 865 C C . VAL A 1 103 ? -12.699 13.313 40.463 1.00 79.75 103 VAL A C 1
ATOM 867 O O . VAL A 1 103 ? -12.872 14.459 40.854 1.00 79.75 103 VAL A O 1
ATOM 870 N N . ILE A 1 104 ? -13.546 12.323 40.760 1.00 73.00 104 ILE A N 1
ATOM 871 C CA . ILE A 1 104 ? -14.782 12.502 41.540 1.00 73.00 104 ILE A CA 1
ATOM 872 C C . ILE A 1 104 ? -14.507 12.607 43.050 1.00 73.00 104 ILE A C 1
ATOM 874 O O . ILE A 1 104 ? -15.242 13.295 43.753 1.00 73.00 104 ILE A O 1
ATOM 878 N N . PHE A 1 105 ? -13.492 11.898 43.555 1.00 72.44 105 PHE A N 1
ATOM 879 C CA . PHE A 1 105 ? -13.240 11.739 44.995 1.00 72.44 105 PHE A CA 1
ATOM 880 C C . PHE A 1 105 ? -11.994 12.481 45.523 1.00 72.44 105 PHE A C 1
ATOM 882 O O . PHE A 1 105 ? -11.600 12.236 46.664 1.00 72.44 105 PHE A O 1
ATOM 889 N N . HIS A 1 106 ? -11.378 13.359 44.724 1.00 56.81 106 HIS A N 1
ATOM 890 C CA . HIS A 1 106 ? -10.305 14.267 45.158 1.00 56.81 106 HIS A CA 1
ATOM 891 C C . HIS A 1 106 ? -10.832 15.673 45.426 1.00 56.81 106 HIS A C 1
ATOM 893 O O . HIS A 1 106 ? -10.252 16.322 46.326 1.00 56.81 106 HIS A O 1
#